Protein AF-A0A450VTD6-F1 (afdb_monomer_lite)

Secondary structure (DSSP, 8-state):
--EEEEEE-SSEEEEEEEETTEEPPPEEEESSHHHHHHHHHHH--

Radius of gyration: 10.93 Å; chains: 1; bounding box: 26×13×27 Å

Foldseek 3Di:
DKDKDWDDDPFKIKIWIADPNRTDDIDIFTPDPVSVVVVVVVVVD

pLDDT: mean 84.97, std 6.67, range [59.56, 93.12]

Sequence (45 aa):
MNTTGIDVGHETLMVVIRKNGKPNKARTFESTPSGHQALLKALRT

Structure (mmCIF, N/CA/C/O backbone):
data_AF-A0A450VTD6-F1
#
_entry.id   AF-A0A450VTD6-F1
#
loop_
_atom_site.group_PDB
_atom_site.id
_atom_site.type_symbol
_atom_site.label_atom_id
_atom_site.label_alt_id
_atom_site.label_comp_id
_atom_site.label_asym_id
_atom_site.label_entity_id
_atom_site.label_seq_id
_atom_site.pdbx_PDB_ins_code
_atom_site.Cartn_x
_atom_site.Cartn_y
_atom_site.Cartn_z
_atom_site.occupancy
_atom_site.B_iso_or_equiv
_atom_site.auth_seq_id
_atom_site.auth_comp_id
_atom_site.auth_asym_id
_atom_site.auth_atom_id
_atom_site.pdbx_PDB_model_num
ATOM 1 N N . MET A 1 1 ? -13.014 -3.104 17.175 1.00 68.75 1 MET A N 1
ATOM 2 C CA . MET A 1 1 ? -12.350 -4.002 16.203 1.00 68.75 1 MET A CA 1
ATOM 3 C C . MET A 1 1 ? -11.498 -3.163 15.264 1.00 68.75 1 MET A C 1
ATOM 5 O O . MET A 1 1 ? -12.010 -2.197 14.703 1.00 68.75 1 MET A O 1
ATOM 9 N N . ASN A 1 2 ? -10.210 -3.482 15.141 1.00 76.75 2 ASN A N 1
ATOM 10 C CA . ASN A 1 2 ? -9.328 -2.851 14.158 1.00 76.75 2 ASN A CA 1
ATOM 11 C C . ASN A 1 2 ? -9.430 -3.642 12.853 1.00 76.75 2 ASN A C 1
ATOM 13 O O . ASN A 1 2 ? -9.436 -4.868 12.891 1.00 76.75 2 ASN A O 1
ATOM 17 N N . THR A 1 3 ? -9.551 -2.955 11.724 1.00 79.81 3 THR A N 1
ATOM 18 C CA . THR A 1 3 ? -9.647 -3.585 10.398 1.00 79.81 3 THR A CA 1
ATOM 19 C C . THR A 1 3 ? -8.714 -2.870 9.437 1.00 79.81 3 THR A C 1
ATOM 21 O O . THR A 1 3 ? -8.451 -1.681 9.607 1.00 79.81 3 THR A O 1
ATOM 24 N N . THR A 1 4 ? -8.208 -3.575 8.433 1.00 82.12 4 THR A N 1
ATOM 25 C CA . THR A 1 4 ? -7.326 -2.996 7.417 1.00 82.12 4 THR A CA 1
ATOM 26 C C . THR A 1 4 ? -7.886 -3.322 6.045 1.00 82.12 4 THR A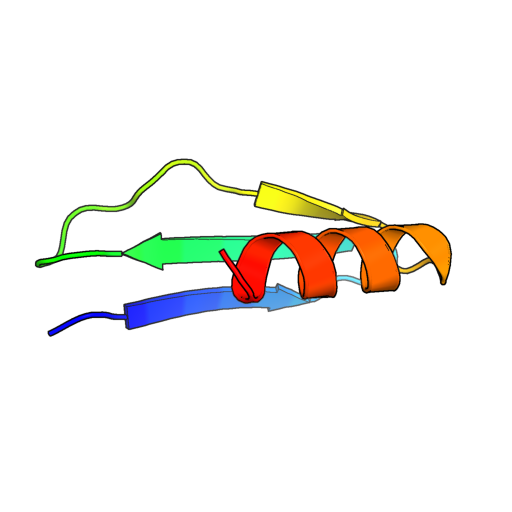 C 1
ATOM 28 O O . THR A 1 4 ? -8.158 -4.483 5.757 1.00 82.12 4 THR A O 1
ATOM 31 N N . GLY A 1 5 ? -8.070 -2.297 5.215 1.00 84.31 5 GLY A N 1
ATOM 32 C CA . GLY A 1 5 ? -8.308 -2.466 3.785 1.00 84.31 5 GLY A CA 1
ATOM 33 C C . GLY A 1 5 ? -6.972 -2.481 3.054 1.00 84.31 5 GLY A C 1
ATOM 34 O O . GLY A 1 5 ? -6.137 -1.609 3.310 1.00 84.31 5 GLY A O 1
ATOM 35 N N . ILE A 1 6 ? -6.777 -3.468 2.187 1.00 87.81 6 ILE A N 1
ATOM 36 C CA . ILE A 1 6 ? -5.604 -3.583 1.322 1.00 87.81 6 ILE A CA 1
ATOM 37 C C . ILE A 1 6 ? -6.118 -3.607 -0.110 1.00 87.81 6 ILE A C 1
ATOM 39 O O . ILE A 1 6 ? -6.975 -4.425 -0.436 1.00 87.81 6 ILE A O 1
ATOM 43 N N . ASP A 1 7 ? -5.598 -2.703 -0.927 1.00 88.81 7 ASP A N 1
ATOM 44 C CA . ASP A 1 7 ? -5.812 -2.676 -2.367 1.00 88.81 7 ASP A CA 1
ATOM 45 C C . ASP A 1 7 ? -4.468 -2.935 -3.052 1.00 88.81 7 ASP A C 1
ATOM 47 O O . ASP A 1 7 ? -3.476 -2.262 -2.756 1.00 88.81 7 ASP A O 1
ATOM 51 N N . VAL A 1 8 ? -4.420 -3.970 -3.889 1.00 86.38 8 VAL A N 1
ATOM 52 C CA . VAL A 1 8 ? -3.195 -4.454 -4.535 1.00 86.38 8 VAL A CA 1
ATOM 53 C C . VAL A 1 8 ? -3.357 -4.293 -6.037 1.00 86.38 8 VAL A C 1
ATOM 55 O O . VAL A 1 8 ? -4.056 -5.070 -6.685 1.00 86.38 8 VAL A O 1
ATOM 58 N N . GLY A 1 9 ? -2.695 -3.279 -6.582 1.00 87.12 9 GLY A N 1
ATOM 59 C CA . GLY A 1 9 ? -2.575 -3.051 -8.012 1.00 87.12 9 GLY A CA 1
ATOM 60 C C . GLY A 1 9 ? -1.266 -3.602 -8.573 1.00 87.12 9 GLY A C 1
ATOM 61 O O . GLY A 1 9 ? -0.387 -4.064 -7.845 1.00 87.12 9 GLY A O 1
ATOM 62 N N . HIS A 1 10 ? -1.123 -3.522 -9.897 1.00 84.81 10 HIS A N 1
ATOM 63 C CA . HIS A 1 10 ? 0.111 -3.917 -10.579 1.00 84.81 10 HIS A CA 1
ATOM 64 C C . HIS A 1 10 ? 1.305 -3.057 -10.133 1.00 84.81 10 HIS A C 1
ATOM 66 O O . HIS A 1 10 ? 2.352 -3.585 -9.767 1.00 84.81 10 HIS A O 1
ATOM 72 N N . GLU A 1 11 ? 1.121 -1.736 -10.103 1.00 87.81 11 GLU A N 1
ATOM 73 C CA . GLU A 1 11 ? 2.198 -0.777 -9.832 1.00 87.81 11 GLU A CA 1
ATOM 74 C C . GLU A 1 11 ? 2.232 -0.291 -8.382 1.00 87.81 11 GLU A C 1
ATOM 76 O O . GLU A 1 11 ? 3.273 0.155 -7.910 1.00 87.81 11 GLU A O 1
ATOM 81 N N . THR A 1 12 ? 1.118 -0.384 -7.653 1.00 89.62 12 THR A N 1
ATOM 82 C CA . THR A 1 12 ? 1.007 0.181 -6.305 1.00 89.62 12 THR A CA 1
ATOM 83 C C . THR A 1 12 ? 0.206 -0.705 -5.359 1.00 89.62 12 THR A C 1
ATOM 85 O O . THR A 1 12 ? -0.661 -1.479 -5.763 1.00 89.62 12 THR A O 1
ATOM 88 N N . LEU A 1 13 ? 0.486 -0.551 -4.069 1.00 88.31 13 LEU A N 1
ATOM 89 C CA . LEU A 1 13 ? -0.223 -1.162 -2.959 1.00 88.31 13 LEU A CA 1
ATOM 90 C C . LEU A 1 13 ? -0.712 -0.065 -2.011 1.00 88.31 13 LEU A C 1
ATOM 92 O O . LEU A 1 13 ? 0.078 0.717 -1.480 1.00 88.31 13 LEU A O 1
ATOM 96 N N . MET A 1 14 ? -2.019 -0.010 -1.765 1.00 87.75 14 MET A N 1
ATOM 97 C CA . MET A 1 14 ? -2.636 0.966 -0.871 1.00 87.75 14 MET A CA 1
ATOM 98 C C . MET A 1 14 ? -3.171 0.285 0.390 1.00 87.75 14 MET A C 1
ATOM 100 O O . MET A 1 14 ? -3.870 -0.725 0.337 1.00 87.75 14 MET A O 1
ATOM 104 N N . VAL A 1 15 ? -2.858 0.864 1.549 1.00 87.06 15 VAL A N 1
ATOM 105 C CA . VAL A 1 15 ? -3.267 0.363 2.865 1.00 87.06 15 VAL A CA 1
ATOM 106 C C . VAL A 1 15 ? -4.065 1.427 3.605 1.00 87.06 15 VAL A C 1
ATOM 108 O O . VAL A 1 15 ? -3.609 2.558 3.796 1.00 87.06 15 VAL A O 1
ATOM 111 N N . VAL A 1 16 ? -5.243 1.042 4.097 1.00 83.56 16 VAL A N 1
ATOM 112 C CA . VAL A 1 16 ? -6.093 1.873 4.957 1.00 83.56 16 VAL A CA 1
ATOM 113 C C . VAL A 1 16 ? -6.337 1.149 6.273 1.00 83.56 16 VAL A C 1
ATOM 115 O O . VAL A 1 16 ? -7.130 0.211 6.346 1.00 83.56 16 VAL A O 1
ATOM 118 N N . ILE A 1 17 ? -5.686 1.612 7.339 1.00 81.75 17 ILE A N 1
ATOM 119 C CA . ILE A 1 17 ? -5.911 1.091 8.691 1.00 81.75 17 ILE A CA 1
ATOM 120 C C . ILE A 1 17 ? -7.126 1.800 9.291 1.00 81.75 17 ILE A C 1
ATOM 122 O O . ILE A 1 17 ? -7.121 3.019 9.461 1.00 81.75 17 ILE A O 1
ATOM 126 N N . ARG A 1 18 ? -8.158 1.048 9.667 1.00 81.31 18 ARG A N 1
ATOM 127 C CA . ARG A 1 18 ? -9.321 1.543 10.409 1.00 81.31 18 ARG A CA 1
ATOM 128 C C . ARG A 1 18 ? -9.194 1.159 11.883 1.00 81.31 18 ARG A C 1
ATOM 130 O O . ARG A 1 18 ? -9.183 -0.025 12.226 1.00 81.31 18 ARG A O 1
ATOM 137 N N . LYS A 1 19 ? -9.135 2.154 12.771 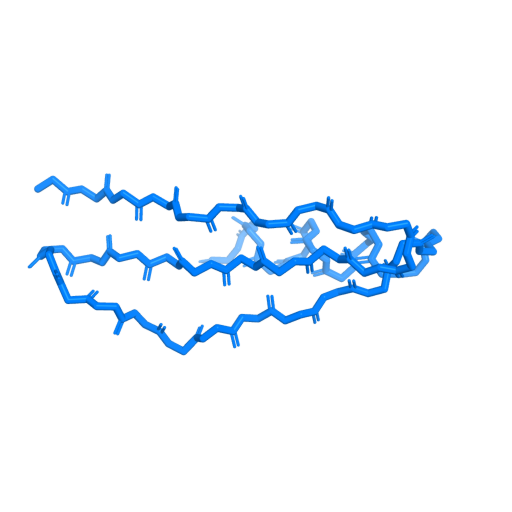1.00 78.31 19 LYS A N 1
ATOM 138 C CA . LYS A 1 19 ? -9.151 1.959 14.233 1.00 78.31 19 LYS A CA 1
ATOM 139 C C . LYS A 1 19 ? -10.519 2.354 14.773 1.00 78.31 19 LYS A C 1
ATOM 141 O O . LYS A 1 19 ? -11.015 3.434 14.465 1.00 78.31 19 LYS A O 1
ATOM 146 N N . ASN A 1 20 ? -11.141 1.481 15.565 1.00 81.06 20 ASN A N 1
ATOM 147 C CA . ASN A 1 20 ? -12.482 1.706 16.128 1.00 81.06 20 ASN A CA 1
ATOM 148 C C . ASN A 1 20 ? -13.529 2.121 15.073 1.00 81.06 20 ASN A C 1
ATOM 150 O O . ASN A 1 20 ? -14.317 3.037 15.290 1.00 81.06 20 ASN A O 1
ATOM 154 N N . GLY A 1 21 ? -13.489 1.485 13.897 1.00 74.88 21 GLY A N 1
ATOM 155 C CA . GLY A 1 21 ? -14.398 1.776 12.782 1.00 74.88 21 GLY A CA 1
ATOM 156 C C . GLY A 1 21 ? -14.103 3.070 12.009 1.00 74.88 21 GLY A C 1
ATOM 157 O O . GLY A 1 21 ? -14.656 3.252 10.928 1.00 74.88 21 GLY A O 1
ATOM 158 N N . LYS A 1 22 ? -13.200 3.935 12.493 1.00 80.25 22 LYS A N 1
ATOM 159 C CA . LYS A 1 22 ? -12.802 5.173 11.811 1.00 80.25 22 LYS A CA 1
ATOM 160 C C . LYS A 1 22 ? -11.583 4.928 10.912 1.00 80.25 22 LYS A C 1
ATOM 162 O O . LYS A 1 22 ? -10.589 4.373 11.391 1.00 80.25 22 LYS A O 1
ATOM 167 N N . PRO A 1 23 ? -11.629 5.311 9.623 1.00 77.00 23 PRO A N 1
ATOM 168 C CA . PRO A 1 23 ? -10.477 5.191 8.739 1.00 77.00 23 PRO A CA 1
ATOM 169 C C . PRO A 1 23 ? -9.388 6.195 9.123 1.00 77.00 23 PRO A C 1
ATOM 171 O O . PRO A 1 23 ? -9.665 7.377 9.314 1.00 77.00 23 PRO A O 1
ATOM 174 N N . ASN A 1 24 ? -8.142 5.727 9.211 1.00 79.88 24 ASN A N 1
ATOM 175 C CA . ASN A 1 24 ? -6.978 6.607 9.167 1.00 79.88 24 ASN A CA 1
ATOM 176 C C . ASN A 1 24 ? -6.621 6.946 7.716 1.00 79.88 24 ASN A C 1
ATOM 178 O O . ASN A 1 24 ? -7.154 6.364 6.770 1.00 79.88 24 ASN A O 1
ATOM 182 N N . LYS A 1 25 ? -5.680 7.882 7.553 1.00 81.94 25 LYS A N 1
ATOM 183 C CA . LYS A 1 25 ? -5.156 8.287 6.248 1.00 81.94 25 LYS A CA 1
ATOM 184 C C . LYS A 1 25 ? -4.644 7.069 5.469 1.00 81.94 25 LYS A C 1
ATOM 186 O O . LYS A 1 25 ? -3.853 6.287 6.001 1.00 81.94 25 LYS A O 1
ATOM 191 N N . ALA A 1 26 ? -5.093 6.941 4.221 1.00 85.19 26 ALA A N 1
ATOM 192 C CA . ALA A 1 26 ? -4.585 5.946 3.288 1.00 85.19 26 ALA A CA 1
ATOM 193 C C . ALA A 1 26 ? -3.084 6.157 3.057 1.00 85.19 26 ALA A C 1
ATOM 195 O O . ALA A 1 26 ? -2.617 7.296 2.953 1.00 85.19 26 ALA A O 1
ATOM 196 N N . ARG A 1 27 ? -2.331 5.060 3.005 1.00 89.44 27 ARG A N 1
ATOM 197 C CA . ARG A 1 27 ? -0.912 5.054 2.644 1.00 89.44 27 ARG A CA 1
ATOM 198 C C . ARG A 1 27 ? -0.751 4.244 1.368 1.00 89.44 27 ARG A C 1
ATOM 200 O O . ARG A 1 27 ? -1.166 3.090 1.343 1.00 89.44 27 ARG A O 1
ATOM 207 N N . THR A 1 28 ? -0.150 4.846 0.353 1.00 92.38 28 THR A N 1
ATOM 208 C CA . THR A 1 28 ? 0.173 4.183 -0.913 1.00 92.38 28 THR A CA 1
ATOM 209 C C . THR A 1 28 ? 1.665 3.892 -0.948 1.00 92.38 28 THR A C 1
ATOM 211 O O . THR A 1 28 ? 2.473 4.721 -0.525 1.00 92.38 28 THR A O 1
ATOM 214 N N . PHE A 1 29 ? 2.014 2.707 -1.421 1.00 92.88 29 PHE A N 1
ATOM 215 C CA . PHE A 1 29 ? 3.374 2.220 -1.574 1.00 92.88 29 PHE A CA 1
ATOM 216 C C . PHE A 1 29 ? 3.550 1.729 -3.007 1.00 92.88 29 PHE A C 1
ATOM 218 O O . PHE A 1 29 ? 2.659 1.089 -3.553 1.00 92.88 29 PHE A O 1
ATOM 225 N N . GLU A 1 30 ? 4.699 2.007 -3.605 1.00 91.75 30 GLU A N 1
ATOM 226 C CA . GLU A 1 30 ? 5.050 1.470 -4.920 1.00 91.75 30 GLU A CA 1
ATOM 227 C C . GLU A 1 30 ? 5.306 -0.045 -4.837 1.00 91.75 30 GLU A C 1
ATOM 229 O O . GLU A 1 30 ? 5.909 -0.520 -3.868 1.00 91.75 30 GLU A O 1
ATOM 234 N N . SER A 1 31 ? 4.938 -0.796 -5.876 1.00 88.25 31 SER A N 1
ATOM 235 C CA . SER A 1 31 ? 5.265 -2.224 -6.055 1.00 88.25 31 SER A CA 1
ATOM 236 C C . SER A 1 31 ? 6.717 -2.407 -6.514 1.00 88.25 31 SER A C 1
ATOM 238 O O . SER A 1 31 ? 7.031 -3.105 -7.476 1.00 88.25 31 SER A O 1
ATOM 240 N N . THR A 1 32 ? 7.630 -1.737 -5.819 1.00 91.81 32 THR A N 1
ATOM 241 C CA . THR A 1 32 ? 9.077 -1.793 -6.030 1.00 91.81 32 THR A CA 1
ATOM 242 C C . THR A 1 32 ? 9.759 -2.287 -4.754 1.00 91.81 32 THR A C 1
ATOM 244 O O . THR A 1 32 ? 9.199 -2.160 -3.660 1.00 91.81 32 THR A O 1
ATOM 247 N N . PRO A 1 33 ? 11.000 -2.805 -4.825 1.00 93.12 33 PRO A N 1
ATOM 248 C CA . PRO A 1 33 ? 11.72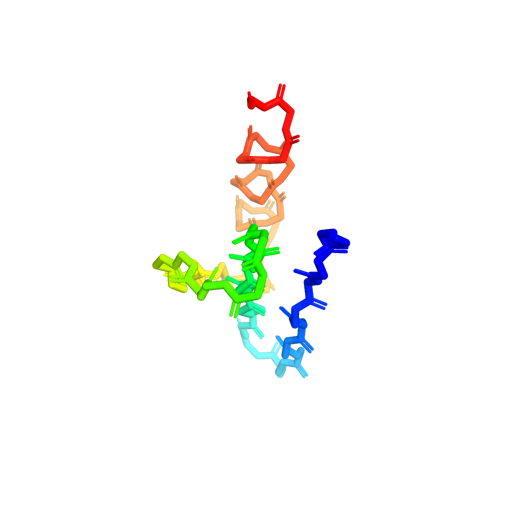4 -3.230 -3.627 1.00 93.12 33 PRO A CA 1
ATOM 249 C C . PRO A 1 33 ? 11.825 -2.142 -2.543 1.00 93.12 33 PRO A C 1
ATOM 251 O O . PRO A 1 33 ? 11.692 -2.437 -1.354 1.00 93.12 33 PRO A O 1
ATOM 254 N N . SER A 1 34 ? 12.012 -0.876 -2.931 1.00 92.88 34 SER A N 1
ATOM 255 C CA . SER A 1 34 ? 12.045 0.262 -2.003 1.00 92.88 34 SER A CA 1
ATOM 256 C C . SER A 1 34 ? 10.66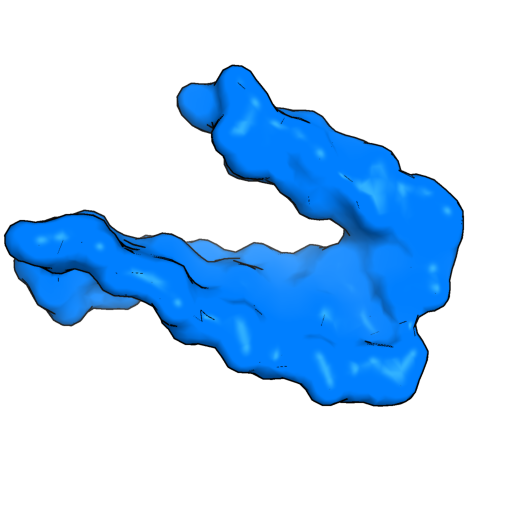8 0.562 -1.401 1.00 92.88 34 SER A C 1
ATOM 258 O O . SER A 1 34 ? 10.574 0.823 -0.199 1.00 92.88 34 SER A O 1
ATOM 260 N N . GLY A 1 35 ? 9.594 0.462 -2.189 1.00 90.75 35 GLY A N 1
ATOM 261 C CA . GLY A 1 35 ? 8.221 0.588 -1.697 1.00 90.75 35 GLY A CA 1
ATOM 262 C C . GLY A 1 35 ? 7.845 -0.509 -0.696 1.00 90.75 35 GLY A C 1
ATOM 263 O O . GLY A 1 35 ? 7.266 -0.217 0.352 1.00 90.75 35 GLY A O 1
ATOM 264 N N . HIS A 1 36 ? 8.288 -1.749 -0.925 1.00 90.00 36 HIS A N 1
ATOM 265 C CA . HIS A 1 36 ? 8.107 -2.853 0.024 1.00 90.00 36 HIS A CA 1
ATOM 266 C C . HIS A 1 36 ? 8.827 -2.591 1.360 1.00 90.00 36 HIS A C 1
ATOM 268 O O . HIS A 1 36 ? 8.267 -2.835 2.431 1.00 90.00 36 HIS A O 1
ATOM 274 N N . GLN A 1 37 ? 10.047 -2.041 1.328 1.00 92.94 37 GLN A N 1
ATOM 275 C CA . GLN A 1 37 ? 10.770 -1.641 2.545 1.00 92.94 37 GLN A CA 1
ATOM 276 C C . GLN A 1 37 ? 10.052 -0.510 3.297 1.00 92.94 37 GLN 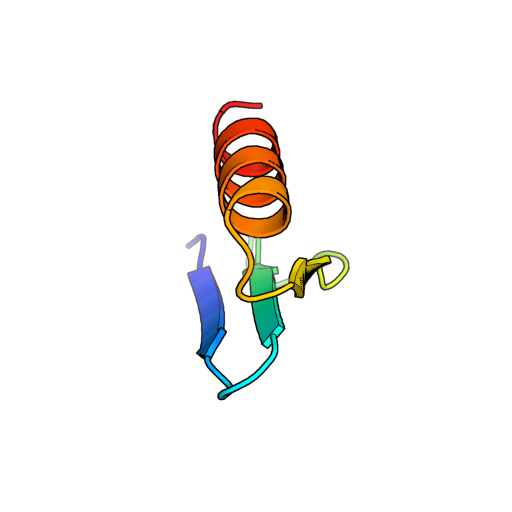A C 1
ATOM 278 O O . GLN A 1 37 ? 9.9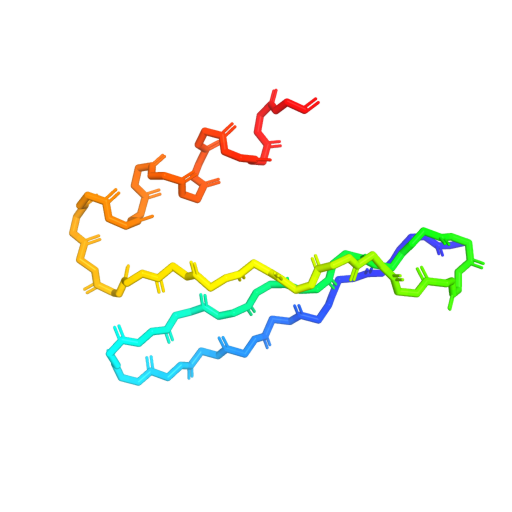53 -0.545 4.527 1.00 92.94 37 GLN A O 1
ATOM 283 N N . ALA A 1 38 ? 9.508 0.472 2.572 1.00 90.19 38 ALA A N 1
ATOM 284 C CA . ALA A 1 38 ? 8.730 1.561 3.161 1.00 90.19 38 ALA A CA 1
ATOM 285 C C . ALA A 1 38 ? 7.458 1.047 3.859 1.00 90.19 38 ALA A C 1
ATOM 287 O O . ALA A 1 38 ? 7.162 1.481 4.976 1.00 90.19 38 ALA A O 1
ATOM 288 N N . LEU A 1 39 ? 6.755 0.081 3.256 1.00 89.44 39 LEU A N 1
ATOM 289 C CA . LEU A 1 39 ? 5.613 -0.601 3.872 1.00 89.44 39 LEU A CA 1
ATOM 290 C C . LEU A 1 39 ? 6.017 -1.310 5.169 1.00 89.44 39 LEU A C 1
ATOM 292 O O . LEU A 1 39 ? 5.402 -1.085 6.211 1.00 89.44 39 LEU A O 1
ATOM 296 N N . LEU A 1 40 ? 7.070 -2.133 5.135 1.00 89.69 40 LEU A N 1
ATOM 297 C CA . LEU A 1 40 ? 7.539 -2.865 6.318 1.00 89.69 40 LEU A CA 1
ATOM 298 C C . LEU A 1 40 ? 7.913 -1.921 7.464 1.00 89.69 40 LEU A C 1
ATOM 300 O O . LEU A 1 40 ? 7.557 -2.177 8.615 1.00 89.69 40 LEU A O 1
ATOM 304 N N . LYS A 1 41 ? 8.588 -0.807 7.159 1.00 88.56 41 LYS A N 1
ATOM 305 C CA . LYS A 1 41 ? 8.911 0.230 8.148 1.00 88.56 41 LYS A CA 1
ATOM 306 C C . LYS A 1 41 ? 7.645 0.838 8.754 1.00 88.56 41 LYS A C 1
ATOM 308 O O . LYS A 1 41 ? 7.578 1.007 9.964 1.00 88.56 41 LYS A O 1
ATOM 313 N N . ALA A 1 42 ? 6.647 1.130 7.923 1.00 84.25 42 ALA A N 1
ATOM 314 C CA . ALA A 1 42 ? 5.387 1.742 8.328 1.00 84.25 42 ALA A CA 1
ATOM 315 C C . ALA A 1 42 ? 4.487 0.837 9.192 1.00 84.25 42 ALA A C 1
ATOM 317 O O . ALA A 1 42 ? 3.630 1.367 9.898 1.00 84.25 42 ALA A O 1
ATOM 318 N N . LEU A 1 43 ? 4.646 -0.491 9.110 1.00 80.94 43 LEU A N 1
ATOM 319 C CA . LEU A 1 43 ? 3.887 -1.475 9.899 1.00 80.94 43 LEU A CA 1
ATOM 320 C C . LEU A 1 43 ? 4.556 -1.852 11.230 1.00 80.94 43 LEU A C 1
ATOM 322 O O . LEU A 1 43 ? 3.890 -2.382 12.113 1.00 80.94 43 LEU A O 1
ATOM 326 N N . ARG A 1 44 ? 5.866 -1.619 11.371 1.00 82.50 44 ARG A N 1
ATOM 327 C CA . ARG A 1 44 ? 6.637 -1.922 12.592 1.00 82.50 44 ARG A CA 1
ATOM 328 C C . ARG A 1 44 ? 6.593 -0.806 13.647 1.00 82.50 44 ARG A C 1
ATOM 330 O O . ARG A 1 44 ? 7.157 -0.985 14.721 1.00 82.50 44 ARG A O 1
ATOM 337 N N . THR A 1 45 ? 5.966 0.324 13.328 1.00 59.56 45 THR A N 1
ATOM 338 C CA . THR A 1 45 ? 5.771 1.503 14.194 1.00 59.56 45 THR A CA 1
ATOM 339 C C . THR A 1 45 ? 4.338 1.586 14.688 1.00 59.56 45 THR A C 1
ATOM 341 O O . THR A 1 45 ? 4.137 1.892 15.879 1.00 59.56 45 THR A O 1
#

Organism: NCBI:txid2126337